Protein AF-A0AAU1YJ33-F1 (afdb_monomer)

Solvent-accessible surface area (backbone atoms only — not comparable to full-atom values): 8573 Å² total; per-residue (Å²): 141,83,87,82,85,82,84,78,86,78,88,81,82,78,84,81,81,78,77,85,79,85,78,74,93,76,97,70,91,79,89,75,90,76,98,66,93,85,66,89,74,61,64,97,39,62,77,45,76,55,86,68,20,40,27,40,35,67,38,32,29,34,33,55,26,64,65,32,25,49,19,52,74,40,28,54,17,16,38,27,38,32,42,17,35,52,10,6,23,14,8,37,20,46,63,18,49,81,60,25,26,54,16,34,39,15,3,30,18,13,33,29,35,37,38,26,43,80,26,3,21,17,7,32,17,5,29,16,6,33,27,44,93,93,72,51,63,26,7,50,34,9,48,34,5,46,38,14,45,53,46,61,48,66,48,86,54,59,15,52,56,25,52,61,25,51,62,20,55,90

Foldseek 3Di:
DDDDDDDDDDDDDDDDDDDDDPDDDDDDFDPDDDPDPDDDDLDVFGWDDDPQWTDRRQAEIEGQAALGQEAAAQAFRHEYHHNAANGQEWAEWAEADEAQGETEEWHFREEYHHAHHLGRATYEWYEWHARDPPRDATYHWYAWYYFYAYHYHNCPDGHYTYHIYYTHGD

Secondary structure (DSSP, 8-state):
--PPPPPPPPPPPPPP--------------------TTS---TT--EEEETTEEEETTTEEEEE-TT-S---TTPPP-EEEEEEES-SPPPPPPPPPTTTPPPPPPPPP-EEEEEEES-SPPPPPPPPPPPPTTS-PPPPPPPPPPP-EEEEET-SSSPPPPPPPPPPP-

Structure (mmCIF, N/CA/C/O backbone):
data_AF-A0AAU1YJ33-F1
#
_entry.id   AF-A0AAU1YJ33-F1
#
loop_
_atom_site.group_PDB
_atom_site.id
_atom_site.type_symbol
_atom_site.label_atom_id
_atom_site.label_alt_id
_atom_site.label_comp_id
_atom_site.label_asym_id
_atom_site.label_entity_id
_atom_site.label_seq_id
_atom_site.pdbx_PDB_ins_code
_atom_site.Cartn_x
_atom_site.Cartn_y
_atom_site.Cartn_z
_atom_site.occupancy
_atom_site.B_iso_or_equiv
_atom_site.auth_seq_id
_atom_site.auth_comp_id
_atom_site.auth_asym_id
_atom_site.auth_atom_id
_atom_site.pdbx_PDB_model_num
ATOM 1 N N . MET A 1 1 ? -66.742 -34.294 8.383 1.00 49.22 1 MET A N 1
ATOM 2 C CA . MET A 1 1 ? -66.087 -33.873 9.639 1.00 49.22 1 MET A CA 1
ATOM 3 C C . MET A 1 1 ? -64.591 -33.868 9.379 1.00 49.22 1 MET A C 1
ATOM 5 O O . MET A 1 1 ? -64.005 -34.933 9.275 1.00 49.22 1 MET A O 1
ATOM 9 N N . THR A 1 2 ? -64.004 -32.698 9.146 1.00 46.84 2 THR A N 1
ATOM 10 C CA . THR A 1 2 ? -62.575 -32.539 8.834 1.00 46.84 2 THR A CA 1
ATOM 11 C C . THR A 1 2 ? -61.973 -31.599 9.865 1.00 46.84 2 THR A C 1
ATOM 13 O O . THR A 1 2 ? -62.282 -30.410 9.881 1.00 46.84 2 THR A O 1
ATOM 16 N N . SER A 1 3 ? -61.179 -32.170 10.765 1.00 50.19 3 SER A N 1
ATOM 17 C CA . SER A 1 3 ? -60.501 -31.473 11.855 1.00 50.19 3 SER A CA 1
ATOM 18 C C . SER A 1 3 ? -59.276 -30.738 11.316 1.00 50.19 3 SER A C 1
ATOM 20 O O . SER A 1 3 ? -58.428 -31.350 10.670 1.00 50.19 3 SER A O 1
ATOM 22 N N . VAL A 1 4 ? -59.172 -29.437 11.586 1.00 53.50 4 VAL A N 1
ATOM 23 C CA . VAL A 1 4 ? -58.010 -28.614 11.225 1.00 53.50 4 VAL A CA 1
ATOM 24 C C . VAL A 1 4 ? -57.175 -28.403 12.487 1.00 53.50 4 VAL A C 1
ATOM 26 O O . VAL A 1 4 ? -57.664 -27.846 13.467 1.00 53.50 4 VAL A O 1
ATOM 29 N N . ALA A 1 5 ? -55.933 -28.888 12.482 1.00 55.69 5 ALA A N 1
ATOM 30 C CA . ALA A 1 5 ? -54.981 -28.697 13.571 1.00 55.69 5 ALA A CA 1
ATOM 31 C C . ALA A 1 5 ? -54.339 -27.304 13.461 1.00 55.69 5 ALA A C 1
ATOM 33 O O . ALA A 1 5 ? -53.725 -26.985 12.444 1.00 55.69 5 ALA A O 1
ATOM 34 N N . MET A 1 6 ? -54.477 -26.473 14.496 1.00 61.25 6 MET A N 1
ATOM 35 C CA . MET A 1 6 ? -53.784 -25.186 14.576 1.00 61.25 6 MET A CA 1
ATOM 36 C C . MET A 1 6 ? -52.390 -25.376 15.182 1.00 61.25 6 MET A C 1
ATOM 38 O O . MET A 1 6 ? -52.256 -25.871 16.300 1.00 61.25 6 MET A O 1
ATOM 42 N N . ALA A 1 7 ? -51.356 -24.991 14.432 1.00 59.75 7 ALA A N 1
ATOM 43 C CA . ALA A 1 7 ? -49.977 -24.949 14.905 1.00 59.75 7 ALA A CA 1
ATOM 44 C C . ALA A 1 7 ? -49.768 -23.738 15.829 1.00 59.75 7 ALA A C 1
ATOM 46 O O . ALA A 1 7 ? -50.142 -22.615 15.489 1.00 59.75 7 ALA A O 1
ATOM 47 N N . ALA A 1 8 ? -49.173 -23.974 16.999 1.00 67.19 8 ALA A N 1
ATOM 48 C CA . ALA A 1 8 ? -48.854 -22.940 17.978 1.00 67.19 8 ALA A CA 1
ATOM 49 C C . ALA A 1 8 ? -47.612 -22.120 17.557 1.00 67.19 8 ALA A C 1
ATOM 51 O O . ALA A 1 8 ? -46.660 -22.699 17.026 1.00 67.19 8 ALA A O 1
ATOM 52 N N . PRO A 1 9 ? -47.573 -20.798 17.808 1.00 58.78 9 PRO A N 1
ATOM 53 C CA . PRO A 1 9 ? -46.390 -19.980 17.552 1.00 58.78 9 PRO A CA 1
ATOM 54 C C . PRO A 1 9 ? -45.273 -20.256 18.574 1.00 58.78 9 PRO A C 1
ATOM 56 O O . PRO A 1 9 ? -45.518 -20.367 19.775 1.00 58.78 9 PRO A O 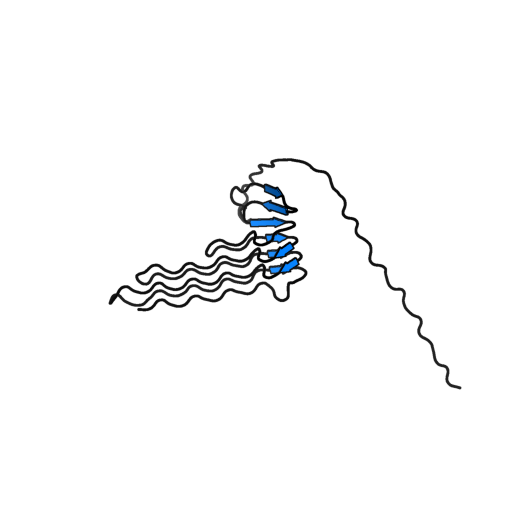1
ATOM 59 N N . ALA A 1 10 ? -44.033 -20.348 18.087 1.00 60.78 10 ALA A N 1
ATOM 60 C CA . ALA A 1 10 ? -42.828 -20.476 18.905 1.00 60.78 10 ALA A CA 1
ATOM 61 C C . ALA A 1 10 ? -42.449 -19.134 19.575 1.00 60.78 10 ALA A C 1
ATOM 63 O O . ALA A 1 10 ? -42.658 -18.077 18.973 1.00 60.78 10 ALA A O 1
ATOM 64 N N . PRO A 1 11 ? -41.866 -19.139 20.791 1.00 56.31 11 PRO A N 1
ATOM 65 C CA . PRO A 1 11 ? -41.413 -17.921 21.456 1.00 56.31 11 PRO A CA 1
ATOM 66 C C . PRO A 1 11 ? -40.169 -17.336 20.770 1.00 56.31 11 PRO A C 1
ATOM 68 O O . PRO A 1 11 ? -39.188 -18.036 20.524 1.00 56.31 11 PRO A O 1
ATOM 71 N N . ALA A 1 12 ? -40.208 -16.033 20.486 1.00 56.22 12 ALA A N 1
ATOM 72 C CA . ALA A 1 12 ? -39.076 -15.271 19.974 1.00 56.22 12 ALA A CA 1
ATOM 73 C C . ALA A 1 12 ? -38.131 -14.872 21.122 1.00 56.22 12 ALA A C 1
ATOM 75 O O . ALA A 1 12 ? -38.542 -14.232 22.090 1.00 56.22 12 ALA A O 1
ATOM 76 N N . SER A 1 13 ? -36.857 -15.240 21.003 1.00 54.22 13 SER A N 1
ATOM 77 C CA . SER A 1 13 ? -35.781 -14.841 21.912 1.00 54.22 13 SER A CA 1
ATOM 78 C C . SER A 1 13 ? -35.510 -13.337 21.791 1.00 54.22 13 SER A C 1
ATOM 80 O O . SER A 1 13 ? -35.214 -12.842 20.704 1.00 54.22 13 SER A O 1
ATOM 82 N N . ALA A 1 14 ? -35.594 -12.606 22.903 1.00 56.62 14 ALA A N 1
ATOM 83 C CA . ALA A 1 14 ? -35.286 -11.179 22.958 1.00 56.62 14 ALA A CA 1
ATOM 84 C C . ALA A 1 14 ? -33.785 -10.906 22.702 1.00 56.62 14 ALA A C 1
ATOM 86 O O . ALA A 1 14 ? -32.940 -11.648 23.212 1.00 56.62 14 ALA A O 1
ATOM 87 N N . PRO A 1 15 ? -33.417 -9.837 21.971 1.00 46.81 15 PRO A N 1
ATOM 88 C CA . PRO A 1 15 ? -32.028 -9.404 21.882 1.00 46.81 15 PRO A CA 1
ATOM 89 C C . PRO A 1 15 ? -31.576 -8.796 23.218 1.00 46.81 15 PRO A C 1
ATOM 91 O O . PRO A 1 15 ? -32.162 -7.837 23.718 1.00 46.81 15 PRO A O 1
ATOM 94 N N . GLY A 1 16 ? -30.516 -9.364 23.796 1.00 42.00 16 GLY A N 1
ATOM 95 C CA . GLY A 1 16 ? -29.848 -8.818 24.974 1.00 42.00 16 GLY A CA 1
ATOM 96 C C . GLY A 1 16 ? -29.191 -7.474 24.659 1.00 42.00 16 GLY A C 1
ATOM 97 O O . GLY A 1 16 ? -28.323 -7.383 23.793 1.00 42.00 16 GLY A O 1
ATOM 98 N N . LEU A 1 17 ? -29.601 -6.430 25.377 1.00 43.22 17 LEU A N 1
ATOM 99 C CA . LEU A 1 17 ? -28.933 -5.132 25.406 1.00 43.22 17 LEU A CA 1
ATOM 100 C C . LEU A 1 17 ? -27.565 -5.288 26.085 1.00 43.22 17 LEU A C 1
ATOM 102 O O . LEU A 1 17 ? -27.479 -5.412 27.305 1.00 43.22 17 LEU A O 1
ATOM 106 N N . ALA A 1 18 ? -26.489 -5.279 25.299 1.00 47.16 18 ALA A N 1
ATOM 107 C CA . ALA A 1 18 ? -25.140 -5.129 25.828 1.00 47.16 18 ALA A CA 1
ATOM 108 C C . ALA A 1 18 ? -24.912 -3.657 26.211 1.00 47.16 18 ALA A C 1
ATOM 110 O O . ALA A 1 18 ? -24.829 -2.779 25.353 1.00 47.16 18 ALA A O 1
ATOM 111 N N . VAL A 1 19 ? -24.832 -3.390 27.514 1.00 50.78 19 VAL A N 1
ATOM 112 C CA . VAL A 1 19 ? -24.426 -2.097 28.079 1.00 50.78 19 VAL A CA 1
ATOM 113 C C . VAL A 1 19 ? -22.909 -1.946 27.893 1.00 50.78 19 VAL A C 1
ATOM 115 O O . VAL A 1 19 ? -22.175 -2.835 28.332 1.00 50.78 19 VAL A O 1
ATOM 118 N N . PRO A 1 20 ? -22.386 -0.866 27.283 1.00 45.72 20 PRO A N 1
ATOM 119 C CA . PRO A 1 20 ? -20.950 -0.633 27.287 1.00 45.72 20 PRO A CA 1
ATOM 120 C C . PRO A 1 20 ? -20.499 -0.255 28.703 1.00 45.72 20 PRO A C 1
ATOM 122 O O . PRO A 1 20 ? -20.933 0.748 29.268 1.00 45.72 20 PRO A O 1
ATOM 125 N N . ALA A 1 21 ? -19.621 -1.074 29.280 1.00 45.59 21 ALA A N 1
ATOM 126 C CA . ALA A 1 21 ? -18.945 -0.770 30.530 1.00 45.59 21 ALA A CA 1
ATOM 127 C C . ALA A 1 21 ? -17.938 0.368 30.306 1.00 45.59 21 ALA A C 1
ATOM 129 O O . ALA A 1 21 ? -16.935 0.209 29.610 1.00 45.59 21 ALA A O 1
ATOM 130 N N . SER A 1 22 ? -18.207 1.520 30.914 1.00 52.22 22 SER A N 1
ATOM 131 C CA . SER A 1 22 ? -17.283 2.648 31.015 1.00 52.22 22 SER A CA 1
ATOM 132 C C . SER A 1 22 ? -16.115 2.278 31.936 1.00 52.22 22 SER A C 1
ATOM 134 O O . SER A 1 22 ? -16.144 2.551 33.135 1.00 52.22 22 SER A O 1
ATOM 136 N N . ALA A 1 23 ? -15.083 1.629 31.398 1.00 43.72 23 ALA A N 1
ATOM 137 C CA . ALA A 1 23 ? -13.854 1.355 32.131 1.00 43.72 23 ALA A CA 1
ATOM 138 C C . ALA A 1 23 ? -12.892 2.554 32.031 1.00 43.72 23 ALA A C 1
ATOM 140 O O . ALA A 1 23 ? -12.255 2.781 31.008 1.00 43.72 23 ALA A O 1
ATOM 141 N N . VAL A 1 24 ? -12.883 3.339 33.111 1.00 39.50 24 VAL A N 1
ATOM 142 C CA . VAL A 1 24 ? -11.738 3.987 33.781 1.00 39.50 24 VAL A CA 1
ATOM 143 C C . VAL A 1 24 ? -10.528 4.375 32.913 1.00 39.50 24 VAL A C 1
ATOM 145 O O . VAL A 1 24 ? -9.790 3.541 32.393 1.00 39.50 24 VAL A O 1
ATOM 148 N N . GLN A 1 25 ? -10.261 5.685 32.884 1.00 47.00 25 GLN A N 1
ATOM 149 C CA . GLN A 1 25 ? -9.017 6.292 32.417 1.00 47.00 25 GLN A CA 1
ATOM 150 C C . GLN A 1 25 ? -7.796 5.785 33.198 1.00 47.00 25 GLN A C 1
ATOM 152 O O . GLN A 1 25 ? -7.732 5.926 34.420 1.00 47.00 25 GLN A O 1
ATOM 157 N N . HIS A 1 26 ? -6.764 5.340 32.479 1.00 36.12 26 HIS A N 1
ATOM 158 C CA . HIS A 1 26 ? -5.385 5.376 32.961 1.00 36.12 26 HIS A CA 1
ATOM 159 C C . HIS A 1 26 ? -4.463 5.939 31.875 1.00 36.12 26 HIS A C 1
ATOM 161 O O . HIS A 1 26 ? -4.263 5.344 30.818 1.00 36.12 26 HIS A O 1
ATOM 167 N N . HIS A 1 27 ? -3.918 7.126 32.153 1.00 45.19 27 HIS A N 1
ATOM 168 C CA . HIS A 1 27 ? -2.813 7.723 31.416 1.00 45.19 27 HIS A CA 1
ATOM 169 C C . HIS A 1 27 ? -1.535 6.952 31.757 1.00 45.19 27 HIS A C 1
ATOM 171 O O . HIS A 1 27 ? -0.998 7.091 32.852 1.00 45.19 27 HIS A O 1
ATOM 177 N N . GLY A 1 28 ? -1.053 6.135 30.823 1.00 34.00 28 GLY A N 1
ATOM 178 C CA . GLY A 1 28 ? 0.232 5.453 30.935 1.00 34.00 28 GLY A CA 1
ATOM 179 C C . GLY A 1 28 ? 0.973 5.494 29.606 1.00 34.00 28 GLY A C 1
ATOM 180 O O . GLY A 1 28 ? 0.587 4.816 28.657 1.00 34.00 28 GLY A O 1
ATOM 181 N N . SER A 1 29 ? 2.039 6.290 29.530 1.00 50.44 29 SER A N 1
ATOM 182 C CA . SER A 1 29 ? 3.002 6.255 28.425 1.00 50.44 29 SER A CA 1
ATOM 183 C C . SER A 1 29 ? 3.830 4.972 28.529 1.00 50.44 29 SER A C 1
ATOM 185 O O . SER A 1 29 ? 4.877 4.945 29.170 1.00 50.44 29 SER A O 1
ATOM 187 N N . GLY A 1 30 ? 3.332 3.884 27.943 1.00 35.22 30 GLY A N 1
ATOM 188 C CA . GLY A 1 30 ? 4.036 2.605 27.882 1.00 35.22 30 GLY A CA 1
ATOM 189 C C . GLY A 1 30 ? 5.076 2.583 26.764 1.00 35.22 30 GLY A C 1
ATOM 190 O O . GLY A 1 30 ? 4.766 2.204 25.638 1.00 35.22 30 GLY A O 1
ATOM 191 N N . SER A 1 31 ? 6.316 2.964 27.074 1.00 51.22 31 SER A N 1
ATOM 192 C CA . SER A 1 31 ? 7.487 2.636 26.251 1.00 51.22 31 SER A CA 1
ATOM 193 C C . SER A 1 31 ? 7.886 1.181 26.509 1.00 51.22 31 SER A C 1
ATOM 195 O O . SER A 1 31 ? 8.613 0.897 27.456 1.00 51.22 31 SER A O 1
ATOM 197 N N . GLY A 1 32 ? 7.389 0.253 25.689 1.00 37.44 32 GLY A N 1
ATOM 198 C CA . GLY A 1 32 ? 7.761 -1.166 25.720 1.00 37.44 32 GLY A CA 1
ATOM 199 C C . GLY A 1 32 ? 8.402 -1.583 24.401 1.00 37.44 32 GLY A C 1
ATOM 200 O O . GLY A 1 32 ? 7.705 -1.782 23.409 1.00 37.44 32 GLY A O 1
ATOM 201 N N . GLY A 1 33 ? 9.733 -1.665 24.375 1.00 47.75 33 GLY A N 1
ATOM 202 C CA . GLY A 1 33 ? 10.492 -2.208 23.251 1.00 47.75 33 GLY A CA 1
ATOM 203 C C . GLY A 1 33 ? 10.610 -3.723 23.372 1.00 47.75 33 GLY A C 1
ATOM 204 O O . GLY A 1 33 ? 11.289 -4.203 24.272 1.00 47.75 33 GLY A O 1
ATOM 205 N N . ASP A 1 34 ? 9.985 -4.459 22.453 1.00 40.47 34 ASP A N 1
ATOM 206 C CA . ASP A 1 34 ? 10.123 -5.913 22.343 1.00 40.47 34 ASP A CA 1
ATOM 207 C C . ASP A 1 34 ? 10.823 -6.300 21.032 1.00 40.47 34 ASP A C 1
ATOM 209 O O . ASP A 1 34 ? 10.307 -6.131 19.924 1.00 40.47 34 ASP A O 1
ATOM 213 N N . SER A 1 35 ? 12.027 -6.854 21.174 1.00 40.78 35 SER A N 1
ATOM 214 C CA . SER A 1 35 ? 12.902 -7.348 20.107 1.00 40.78 35 SER A CA 1
ATOM 215 C C . SER A 1 35 ? 12.462 -8.728 19.602 1.00 40.78 35 SER A C 1
ATOM 217 O O . SER A 1 35 ? 13.205 -9.701 19.710 1.00 40.78 35 SER A O 1
ATOM 219 N N . ARG A 1 36 ? 11.246 -8.848 19.054 1.00 40.97 36 ARG A N 1
ATOM 220 C CA . ARG A 1 36 ? 10.776 -10.094 18.416 1.00 40.97 36 ARG A CA 1
ATOM 221 C C . ARG A 1 36 ? 10.785 -9.977 16.884 1.00 40.97 36 ARG A C 1
ATOM 223 O O . ARG A 1 36 ? 10.216 -9.024 16.345 1.00 40.97 36 ARG A O 1
ATOM 230 N N . PRO A 1 37 ? 11.400 -10.922 16.149 1.00 45.84 37 PRO A N 1
ATOM 231 C CA . PRO A 1 37 ? 11.375 -10.920 14.693 1.00 45.84 37 PRO A CA 1
ATOM 232 C C . PRO A 1 37 ? 10.053 -11.525 14.201 1.00 45.84 37 PRO A C 1
ATOM 234 O O . PRO A 1 37 ? 9.783 -12.697 14.442 1.00 45.84 37 PRO A O 1
ATOM 237 N N . GLY A 1 38 ? 9.221 -10.725 13.521 1.00 45.19 38 GLY A N 1
ATOM 238 C CA . GLY A 1 38 ? 8.087 -11.241 12.735 1.00 45.19 38 GLY A CA 1
ATOM 239 C C . GLY A 1 38 ? 6.765 -10.468 12.793 1.00 45.19 38 GLY A C 1
ATOM 240 O O . GLY A 1 38 ? 5.862 -10.788 12.030 1.00 45.19 38 GLY A O 1
ATOM 241 N N . VAL A 1 39 ? 6.621 -9.445 13.638 1.00 46.25 39 VAL A N 1
ATOM 242 C CA . VAL A 1 39 ? 5.347 -8.716 13.800 1.00 46.25 39 VAL A CA 1
ATOM 243 C C . VAL A 1 39 ? 5.461 -7.306 13.232 1.00 46.25 39 VAL A C 1
ATOM 245 O O . VAL A 1 39 ? 6.470 -6.637 13.453 1.00 46.25 39 VAL A O 1
ATOM 248 N N . ALA A 1 40 ? 4.451 -6.879 12.465 1.00 48.34 40 ALA A N 1
ATOM 249 C CA . ALA A 1 40 ? 4.360 -5.569 11.822 1.00 48.34 40 ALA A CA 1
ATOM 250 C C . ALA A 1 40 ? 4.857 -4.461 12.763 1.00 48.34 40 ALA A C 1
ATOM 252 O O . ALA A 1 40 ? 4.211 -4.134 13.757 1.00 48.34 40 ALA A O 1
ATOM 253 N N . ARG A 1 41 ? 6.047 -3.920 12.479 1.00 51.28 41 ARG A N 1
ATOM 254 C CA . ARG A 1 41 ? 6.647 -2.881 13.313 1.00 51.28 41 ARG A CA 1
ATOM 255 C C . ARG A 1 41 ? 5.778 -1.634 13.201 1.00 51.28 41 ARG A C 1
ATOM 257 O O . ARG A 1 41 ? 5.747 -0.983 12.158 1.00 51.28 41 ARG A O 1
ATOM 264 N N . PHE A 1 42 ? 5.095 -1.299 14.287 1.00 56.16 42 PHE A N 1
ATOM 265 C CA . PHE A 1 42 ? 4.563 0.034 14.526 1.00 56.16 42 PH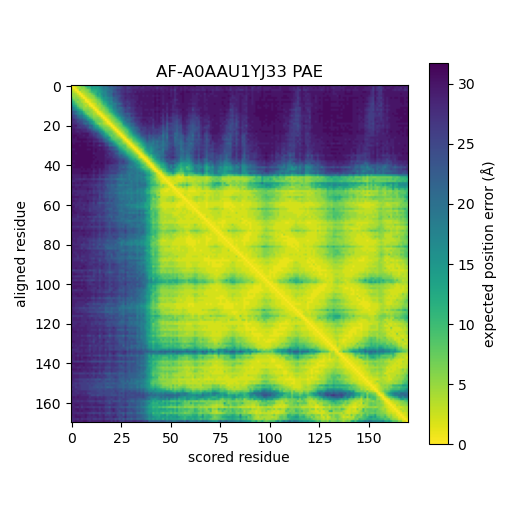E A CA 1
ATOM 266 C C . PHE A 1 42 ? 5.779 0.950 14.695 1.00 56.16 42 PHE A C 1
ATOM 268 O O . PHE A 1 42 ? 6.280 1.114 15.803 1.00 56.16 42 PHE A O 1
ATOM 275 N N . GLY A 1 43 ? 6.372 1.407 13.587 1.00 55.22 43 GLY A N 1
ATOM 276 C CA . GLY A 1 43 ? 7.623 2.171 13.621 1.00 55.22 43 GLY A CA 1
ATOM 277 C C . GLY A 1 43 ? 7.513 3.316 14.623 1.00 55.22 43 GLY A C 1
ATOM 278 O O . GLY A 1 43 ? 6.547 4.054 14.512 1.00 55.22 43 GLY A O 1
ATOM 279 N N . SER A 1 44 ? 8.426 3.377 15.607 1.00 58.56 44 SER A N 1
ATOM 280 C CA . SER A 1 44 ? 8.599 4.405 16.664 1.00 58.56 44 SER A CA 1
ATOM 281 C C . SER A 1 44 ? 7.409 5.356 16.895 1.00 58.56 44 SER A C 1
ATOM 283 O O . SER A 1 44 ? 7.561 6.578 16.882 1.00 58.56 44 SER A O 1
ATOM 285 N N . GLY A 1 45 ? 6.207 4.801 17.033 1.00 58.84 45 GLY A N 1
ATOM 286 C CA . GLY A 1 45 ? 4.970 5.544 16.846 1.00 58.84 45 GLY A CA 1
ATOM 287 C C . GLY A 1 45 ? 4.324 5.806 18.187 1.00 58.84 45 GLY A C 1
ATOM 288 O O . GLY A 1 45 ? 4.063 4.870 18.937 1.00 58.84 45 GLY A O 1
ATOM 289 N N . SER A 1 46 ? 4.052 7.070 18.494 1.00 78.06 46 SER A N 1
ATOM 290 C CA . SER A 1 46 ? 3.304 7.417 19.697 1.00 78.06 46 SER A CA 1
ATOM 291 C C . SER A 1 46 ? 1.859 6.922 19.607 1.00 78.06 46 SER A C 1
ATOM 293 O O . SER A 1 46 ? 1.251 6.891 18.531 1.00 78.06 46 SER A O 1
ATOM 295 N N . VAL A 1 47 ? 1.308 6.538 20.761 1.00 85.25 47 VAL A N 1
ATOM 296 C CA . VAL A 1 47 ? -0.131 6.319 20.916 1.00 85.25 47 VAL A CA 1
ATOM 297 C C . VAL A 1 47 ? -0.800 7.688 20.994 1.00 85.25 47 VAL A C 1
ATOM 299 O O . VAL A 1 47 ? -0.458 8.498 21.854 1.00 85.25 47 VAL A O 1
ATOM 302 N N . LYS A 1 48 ? -1.742 7.965 20.093 1.00 84.12 48 LYS A N 1
ATOM 303 C CA . LYS A 1 48 ? -2.528 9.205 20.086 1.00 84.12 48 LYS A CA 1
ATOM 304 C C . LYS A 1 48 ? -3.978 8.868 20.385 1.00 84.12 48 LYS A C 1
ATOM 306 O O . LYS A 1 48 ? -4.569 8.059 19.677 1.00 84.12 48 LYS A O 1
ATOM 311 N N . VAL A 1 49 ? -4.549 9.497 21.405 1.00 87.62 49 VAL A N 1
ATOM 312 C CA . VAL A 1 49 ? -5.964 9.351 21.766 1.00 87.62 49 VAL A CA 1
ATOM 313 C C . VAL A 1 49 ? -6.655 10.685 21.528 1.00 87.62 49 VAL A C 1
ATOM 315 O O . VAL A 1 49 ? -6.193 11.713 22.016 1.00 87.62 49 VAL A O 1
ATOM 318 N N . GLY A 1 50 ? -7.740 10.685 20.761 1.00 83.81 50 GLY A N 1
ATOM 319 C CA . GLY A 1 50 ? -8.474 11.908 20.455 1.00 83.81 50 GLY A CA 1
ATOM 320 C C . GLY A 1 50 ? -9.577 11.701 19.427 1.00 83.81 50 GLY A C 1
ATOM 321 O O . GLY A 1 50 ? -9.543 10.757 18.638 1.00 83.81 50 GLY A O 1
ATOM 322 N N . ASN A 1 51 ? -10.570 12.593 19.450 1.00 82.88 51 ASN A N 1
ATOM 323 C CA . ASN A 1 51 ? -11.706 12.599 18.522 1.00 82.88 51 ASN A CA 1
ATOM 324 C C . ASN A 1 51 ? -12.450 11.246 18.424 1.00 82.88 51 ASN A C 1
ATOM 326 O O . ASN A 1 51 ? -12.823 10.801 17.341 1.00 82.88 51 ASN A O 1
ATOM 330 N N . GLY A 1 52 ? -12.599 10.549 19.559 1.00 88.31 52 GLY A N 1
ATOM 331 C CA . GLY A 1 52 ? -13.225 9.222 19.614 1.00 88.31 52 GLY A CA 1
ATOM 332 C C . GLY A 1 52 ? -12.385 8.103 18.991 1.00 88.31 52 GLY A C 1
ATOM 333 O O . GLY A 1 52 ? -12.941 7.086 18.585 1.00 88.31 52 GLY A O 1
ATOM 334 N N . SER A 1 53 ? -11.066 8.289 18.877 1.00 88.88 53 SER A N 1
ATOM 335 C CA . SER A 1 53 ? -10.156 7.308 18.290 1.00 88.88 53 SER A CA 1
ATOM 336 C C . SER A 1 53 ? -8.863 7.121 19.085 1.00 88.88 53 SER A C 1
ATOM 338 O O . SER A 1 53 ? -8.428 8.010 19.821 1.00 88.88 53 SER A O 1
ATOM 340 N N . VAL A 1 54 ? -8.242 5.956 18.908 1.00 91.19 54 VAL A N 1
ATOM 341 C CA . VAL A 1 54 ? -6.905 5.603 19.394 1.00 91.19 54 VAL A CA 1
ATOM 342 C C . VAL A 1 54 ? -6.060 5.212 18.192 1.00 91.19 54 VAL A C 1
ATOM 344 O O . VAL A 1 54 ? -6.433 4.309 17.448 1.00 91.19 54 VAL A O 1
ATOM 347 N N . ARG A 1 55 ? -4.916 5.866 17.994 1.00 89.12 55 ARG A N 1
ATOM 348 C CA . ARG A 1 55 ? -3.980 5.578 16.900 1.00 89.12 55 ARG A CA 1
ATOM 349 C C . ARG A 1 55 ? -2.649 5.101 17.459 1.00 89.12 55 ARG A C 1
ATOM 351 O O . ARG A 1 55 ? -2.135 5.708 18.392 1.00 89.12 55 ARG A O 1
ATOM 358 N N . VAL A 1 56 ? -2.088 4.048 16.872 1.00 88.81 56 VAL A N 1
ATOM 359 C CA . VAL A 1 56 ? -0.744 3.542 17.186 1.00 88.81 56 VAL A CA 1
ATOM 360 C C . VAL A 1 56 ? 0.129 3.740 15.954 1.00 88.81 56 VAL A C 1
ATOM 362 O O . VAL A 1 56 ? 0.015 3.007 14.963 1.00 88.81 56 VAL A O 1
ATOM 365 N N . GLY A 1 57 ? 0.958 4.785 16.005 1.00 86.06 57 GLY A N 1
ATOM 366 C CA . GLY A 1 57 ? 1.692 5.268 14.838 1.00 86.06 57 GLY A CA 1
ATOM 367 C C . GLY A 1 57 ? 0.767 5.504 13.638 1.00 86.06 57 GLY A C 1
ATOM 368 O O . GLY A 1 57 ? -0.377 5.941 13.786 1.00 86.06 57 GLY A O 1
ATOM 369 N N . ASP A 1 58 ? 1.253 5.147 12.451 1.00 84.38 58 ASP A N 1
ATOM 370 C CA . ASP A 1 58 ? 0.502 5.282 11.196 1.00 84.38 58 ASP A CA 1
ATOM 371 C C . ASP A 1 58 ? -0.176 3.982 10.756 1.00 84.38 58 ASP A C 1
ATOM 373 O O . ASP A 1 58 ? -0.734 3.909 9.662 1.00 84.38 58 ASP A O 1
ATOM 377 N N . LYS A 1 59 ? -0.110 2.929 11.579 1.00 88.75 59 LYS A N 1
ATOM 378 C CA . LYS A 1 59 ? -0.510 1.578 11.171 1.00 88.75 59 LYS A CA 1
ATOM 379 C C . LYS A 1 59 ? -1.760 1.062 11.840 1.00 88.75 59 LYS A C 1
ATOM 381 O O . LYS A 1 59 ? -2.372 0.181 11.257 1.00 88.75 59 LYS A O 1
ATOM 386 N N . VAL A 1 60 ? -2.167 1.575 12.997 1.00 92.38 60 VAL A N 1
ATOM 387 C CA . VAL A 1 60 ? -3.411 1.115 13.628 1.00 92.38 60 VAL A CA 1
ATOM 388 C C . VAL A 1 60 ? -4.254 2.276 14.107 1.00 92.38 60 VAL A C 1
ATOM 390 O O . VAL A 1 60 ? -3.732 3.248 14.649 1.00 92.38 60 VAL A O 1
ATOM 393 N N . CYS A 1 61 ? -5.558 2.171 13.878 1.00 92.94 61 CYS A N 1
ATOM 394 C CA . CYS A 1 61 ? -6.563 3.071 14.405 1.00 92.94 61 CYS A CA 1
ATOM 395 C C . CYS A 1 61 ? -7.754 2.267 14.935 1.00 92.94 61 CYS A C 1
ATOM 397 O O . CYS A 1 61 ? -8.233 1.356 14.264 1.00 92.94 61 CYS A O 1
ATOM 399 N N . ALA A 1 62 ? -8.239 2.622 16.121 1.00 94.19 62 ALA A N 1
ATOM 400 C CA . ALA A 1 62 ? -9.481 2.120 16.689 1.00 94.19 62 ALA A CA 1
ATOM 401 C C . ALA A 1 62 ? -10.438 3.281 17.007 1.00 94.19 62 ALA A C 1
ATOM 403 O O . ALA A 1 62 ? -9.978 4.334 17.437 1.00 94.19 62 ALA A O 1
ATOM 404 N N . GLY A 1 63 ? -11.748 3.106 16.829 1.00 93.31 63 GLY A N 1
ATOM 405 C CA . GLY A 1 63 ? -12.772 4.135 17.028 1.00 93.31 63 GLY A CA 1
ATOM 406 C C . GLY A 1 63 ? -13.135 4.866 15.734 1.00 93.31 63 GLY A C 1
ATOM 407 O O . GLY A 1 63 ? -13.445 4.226 14.731 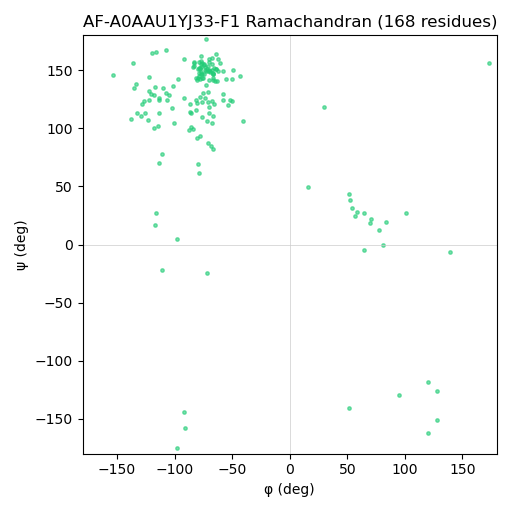1.00 93.31 63 GLY A O 1
ATOM 408 N N . ASN A 1 64 ? -13.134 6.202 15.744 1.00 92.88 64 ASN A N 1
ATOM 409 C CA . ASN A 1 64 ? -13.394 7.002 14.543 1.00 92.88 64 ASN A CA 1
ATOM 410 C C . ASN A 1 64 ? -12.129 7.189 13.695 1.00 92.88 64 ASN A C 1
ATOM 412 O O . ASN A 1 64 ? -11.292 8.046 13.967 1.00 92.88 64 ASN A O 1
ATOM 416 N N . CYS A 1 65 ? -12.006 6.388 12.647 1.00 91.19 65 CYS A N 1
ATOM 417 C CA . CYS A 1 65 ? -10.771 6.216 11.903 1.00 91.19 65 CYS A CA 1
ATOM 418 C C . CYS A 1 65 ? -10.863 6.678 10.454 1.00 91.19 65 CYS A C 1
ATOM 420 O O . CYS A 1 65 ? -10.110 6.163 9.636 1.00 91.19 65 CYS A O 1
ATOM 422 N N . ASN A 1 66 ? -11.734 7.627 10.119 1.00 90.88 66 ASN A N 1
ATOM 423 C CA . ASN A 1 66 ? -11.955 8.092 8.746 1.00 90.88 66 ASN A CA 1
ATOM 424 C C . ASN A 1 66 ? -10.675 8.630 8.061 1.00 90.88 66 ASN A C 1
ATOM 426 O O . ASN A 1 66 ? -10.022 9.533 8.583 1.00 90.88 66 ASN A O 1
ATOM 430 N N . GLY A 1 67 ? -10.318 8.082 6.896 1.00 89.00 67 GLY A N 1
ATOM 431 C CA . GLY A 1 67 ? -9.164 8.504 6.092 1.00 89.00 67 GLY A CA 1
ATOM 432 C C . GLY A 1 67 ? -7.793 8.177 6.696 1.00 89.00 67 GLY A C 1
ATOM 433 O O . GLY A 1 67 ? -6.790 8.790 6.328 1.00 89.00 67 GLY A O 1
ATOM 434 N N . THR A 1 68 ? -7.723 7.249 7.652 1.00 90.94 68 THR A N 1
ATOM 435 C CA . THR A 1 68 ? -6.502 6.967 8.418 1.00 90.94 68 THR A CA 1
ATOM 436 C C . THR A 1 68 ? -5.838 5.646 8.037 1.00 90.94 68 THR A C 1
ATOM 438 O O . THR A 1 68 ? -6.407 4.803 7.348 1.00 90.94 68 THR A O 1
ATOM 441 N N . VAL A 1 69 ? -4.600 5.469 8.516 1.00 91.81 69 VAL A N 1
ATOM 442 C CA . VAL A 1 69 ? -3.797 4.238 8.389 1.00 91.81 69 VAL A CA 1
ATOM 443 C C . VAL A 1 69 ? -3.643 3.737 6.951 1.00 91.81 69 VAL A C 1
ATOM 445 O O . VAL A 1 69 ? -3.527 2.542 6.701 1.00 91.81 69 VAL A O 1
ATOM 448 N N . ASN A 1 70 ? -3.635 4.658 5.992 1.00 92.12 70 ASN A N 1
ATOM 449 C CA . ASN A 1 70 ? -3.390 4.350 4.591 1.00 92.12 70 ASN A CA 1
ATOM 450 C C . ASN A 1 70 ? -1.890 4.119 4.346 1.00 92.12 70 ASN A C 1
ATOM 452 O O . ASN A 1 70 ? -1.024 4.679 5.022 1.00 92.12 70 ASN A O 1
ATOM 456 N N . GLY A 1 71 ? -1.584 3.256 3.386 1.00 89.12 71 GLY A N 1
ATOM 457 C CA . GLY A 1 71 ? -0.238 2.992 2.921 1.00 89.12 71 GLY A CA 1
ATOM 458 C C . GLY A 1 71 ? 0.351 4.215 2.227 1.00 89.12 71 GLY A C 1
ATOM 459 O O . GLY A 1 71 ? 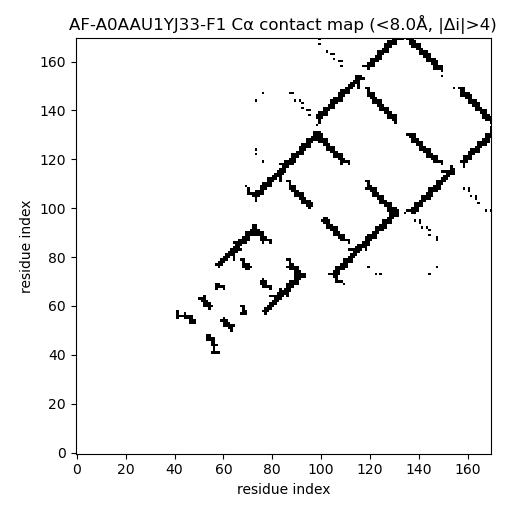-0.333 4.939 1.508 1.00 89.12 71 GLY A O 1
ATOM 460 N N . THR A 1 72 ? 1.646 4.424 2.433 1.00 92.75 72 THR A N 1
ATOM 461 C CA . THR A 1 72 ? 2.467 5.309 1.599 1.00 92.75 72 THR A CA 1
ATOM 462 C C . THR A 1 72 ? 2.717 4.657 0.242 1.00 92.75 72 THR A C 1
ATOM 464 O O . THR A 1 72 ? 2.312 3.518 0.031 1.00 92.75 72 THR A O 1
ATOM 467 N N . ASN A 1 73 ? 3.397 5.339 -0.679 1.00 91.00 73 ASN A N 1
ATOM 468 C CA . ASN A 1 73 ? 3.610 4.815 -2.028 1.00 91.00 73 ASN A CA 1
ATOM 469 C C . ASN A 1 73 ? 4.193 3.386 -2.033 1.00 91.00 73 ASN A C 1
ATOM 471 O O . ASN A 1 73 ? 5.207 3.127 -1.385 1.00 91.00 73 ASN A O 1
ATOM 475 N N . GLY A 1 74 ? 3.503 2.456 -2.701 1.00 85.62 74 GLY A N 1
ATOM 476 C CA . GLY A 1 74 ? 3.783 1.010 -2.713 1.00 85.62 74 GLY A CA 1
ATOM 477 C C . GLY A 1 74 ? 3.634 0.286 -1.362 1.00 85.62 74 GLY A C 1
ATOM 478 O O . GLY A 1 74 ? 3.749 -0.936 -1.275 1.00 85.62 74 GLY A O 1
ATOM 479 N N . GLY A 1 75 ? 3.361 1.022 -0.288 1.00 90.69 75 GLY A N 1
ATOM 480 C CA . GLY A 1 75 ? 3.224 0.542 1.076 1.00 90.69 75 GLY A CA 1
ATOM 481 C C . GLY A 1 75 ? 1.831 0.002 1.383 1.00 90.69 75 GLY A C 1
ATOM 482 O O . GLY A 1 75 ? 0.823 0.415 0.814 1.00 90.69 75 GLY A O 1
ATOM 483 N N . SER A 1 76 ? 1.766 -0.927 2.335 1.00 93.44 76 SER A N 1
ATOM 484 C CA . SER A 1 76 ? 0.494 -1.521 2.753 1.00 93.44 76 SER A CA 1
ATOM 485 C C . SER A 1 76 ? -0.293 -0.607 3.694 1.00 93.44 76 SER A C 1
ATOM 487 O O . SER A 1 76 ? 0.298 0.080 4.546 1.00 93.44 76 SER A O 1
ATOM 489 N N . GLY A 1 77 ? -1.617 -0.656 3.556 1.00 92.62 77 GLY A N 1
ATOM 490 C CA . GLY A 1 77 ? -2.562 -0.123 4.527 1.00 92.62 77 GLY A CA 1
ATOM 491 C C . GLY A 1 77 ? -2.425 -0.809 5.887 1.00 92.62 77 GLY A C 1
ATOM 492 O O . GLY A 1 77 ? -1.897 -1.915 6.006 1.00 92.62 77 GLY A O 1
ATOM 493 N N . GLY A 1 78 ? -2.851 -0.112 6.931 1.00 93.94 78 GLY A N 1
ATOM 494 C CA . GLY A 1 78 ? -2.812 -0.562 8.315 1.00 93.94 78 GLY A CA 1
ATOM 495 C C . GLY A 1 78 ? -4.085 -1.282 8.759 1.00 93.94 78 GLY A C 1
ATOM 496 O O . GLY A 1 78 ? -4.845 -1.793 7.945 1.00 93.94 78 GLY A O 1
ATOM 497 N N . VAL A 1 79 ? -4.330 -1.326 10.065 1.00 94.81 79 VAL A N 1
ATOM 498 C CA . VAL A 1 79 ? -5.533 -1.913 10.661 1.00 94.81 79 VAL A CA 1
ATOM 499 C C . VAL A 1 79 ? -6.434 -0.808 11.184 1.00 94.81 79 VAL A C 1
ATOM 501 O O . VAL A 1 79 ? -6.002 0.078 11.920 1.00 94.81 79 VAL A O 1
ATOM 504 N N . CYS A 1 80 ? -7.700 -0.880 10.819 1.00 93.06 80 CYS A N 1
ATOM 505 C CA . CYS A 1 80 ? -8.744 0.006 11.274 1.00 93.06 80 CYS A CA 1
ATOM 506 C C . CYS A 1 80 ? -9.830 -0.805 11.987 1.00 93.06 80 CYS A C 1
ATOM 508 O O . CYS A 1 80 ? -10.307 -1.794 11.435 1.00 93.06 80 CYS A O 1
ATOM 510 N N . ALA A 1 81 ? -10.221 -0.391 13.192 1.00 94.38 81 ALA A N 1
ATOM 511 C CA . ALA A 1 81 ? -11.275 -1.028 13.978 1.00 94.38 81 ALA A CA 1
ATOM 512 C C . ALA A 1 81 ? -12.305 0.005 14.471 1.00 94.38 81 ALA A C 1
ATOM 514 O O . ALA A 1 81 ? -11.995 0.814 15.333 1.00 94.38 81 ALA A O 1
ATOM 515 N N . GLY A 1 82 ? -13.536 -0.005 13.966 1.00 92.94 82 GLY A N 1
ATOM 516 C CA . GLY A 1 82 ? -14.591 0.952 14.308 1.00 92.94 82 GLY A CA 1
ATOM 517 C C . GLY A 1 82 ? -15.199 1.585 13.061 1.00 92.94 82 GLY A C 1
ATOM 518 O O . GLY A 1 82 ? -15.651 0.872 12.170 1.00 92.94 82 GLY A O 1
ATOM 519 N N . LEU A 1 83 ? -15.225 2.918 12.991 1.00 92.75 83 LEU A N 1
ATOM 520 C CA . LEU A 1 83 ? -15.661 3.659 11.809 1.00 92.75 83 LEU A CA 1
ATOM 521 C C . LEU A 1 83 ? -14.477 3.870 10.865 1.00 92.75 83 LEU A C 1
ATOM 523 O O . LEU A 1 83 ? -13.657 4.771 11.031 1.00 92.75 83 LEU A O 1
ATOM 527 N N . CYS A 1 84 ? -14.407 3.020 9.858 1.00 92.12 84 CYS A N 1
ATOM 528 C CA . CYS A 1 84 ? -13.316 2.907 8.914 1.00 92.12 84 CYS A CA 1
ATOM 529 C C . CYS A 1 84 ? -13.802 3.316 7.533 1.00 92.12 84 CYS A C 1
ATOM 531 O O . CYS A 1 84 ? -13.963 2.479 6.650 1.00 92.12 84 CYS A O 1
ATOM 533 N N . VAL A 1 85 ? -14.075 4.599 7.338 1.00 90.81 85 VAL A N 1
ATOM 534 C CA . VAL A 1 85 ? -14.411 5.124 6.013 1.00 90.81 85 VAL A CA 1
ATOM 535 C C . VAL A 1 85 ? -13.120 5.607 5.344 1.00 90.81 85 VAL A C 1
ATOM 537 O O . VAL A 1 85 ? -12.362 6.347 5.956 1.00 90.81 85 VAL A O 1
ATOM 540 N N . GLY A 1 86 ? -12.807 5.147 4.131 1.00 89.19 86 GLY A N 1
ATOM 541 C CA . GLY A 1 86 ? -11.621 5.580 3.377 1.00 89.19 86 GLY A CA 1
ATOM 542 C C . GLY A 1 86 ? -10.265 5.223 4.007 1.00 89.19 86 GLY A C 1
ATOM 543 O O . GLY A 1 86 ? -9.276 5.927 3.783 1.00 89.19 86 GLY A O 1
ATOM 544 N N . SER A 1 87 ? -10.203 4.152 4.794 1.00 91.69 87 SER A N 1
ATOM 545 C CA . SER A 1 87 ? -9.065 3.818 5.658 1.00 91.69 87 SER A CA 1
ATOM 546 C C . SER A 1 87 ? -8.440 2.478 5.328 1.00 91.69 87 SER A C 1
ATOM 548 O O . SER A 1 87 ? -9.036 1.637 4.656 1.00 91.69 87 SER A O 1
ATOM 550 N N . ALA A 1 88 ? -7.229 2.259 5.842 1.00 93.00 88 ALA A N 1
ATOM 551 C CA . ALA A 1 88 ? -6.471 1.033 5.613 1.00 93.00 88 ALA A CA 1
ATOM 552 C C . ALA A 1 88 ? -6.245 0.722 4.121 1.00 93.00 88 ALA A C 1
ATOM 554 O O . ALA A 1 88 ? -6.034 -0.425 3.759 1.00 93.00 88 ALA A O 1
ATOM 555 N N . ASN A 1 89 ? -6.273 1.706 3.230 1.00 93.56 89 ASN A N 1
ATOM 556 C CA . ASN A 1 89 ? -5.999 1.496 1.812 1.00 93.56 89 ASN A CA 1
ATOM 557 C C . ASN A 1 89 ? -4.491 1.334 1.576 1.00 93.56 89 ASN A C 1
ATOM 559 O O . ASN A 1 89 ? -3.688 1.943 2.275 1.00 93.56 89 ASN A O 1
ATOM 563 N N . GLY A 1 90 ? -4.087 0.522 0.606 1.00 93.38 90 GLY A N 1
ATOM 564 C CA . GLY A 1 90 ? -2.717 0.460 0.114 1.00 93.38 90 GLY A CA 1
ATOM 565 C C . GLY A 1 90 ? -2.356 1.734 -0.639 1.00 93.38 90 GLY A C 1
ATOM 566 O O . GLY A 1 90 ? -3.214 2.358 -1.260 1.00 93.38 90 GLY A O 1
ATOM 567 N N . GLY A 1 91 ? -1.090 2.138 -0.582 1.00 93.94 91 GLY A N 1
ATOM 568 C CA . GLY A 1 91 ? -0.648 3.325 -1.306 1.00 93.94 91 GLY A CA 1
ATOM 569 C C . GLY A 1 91 ? -0.326 3.025 -2.763 1.00 93.94 91 GLY A C 1
ATOM 570 O O . GLY A 1 91 ? -0.018 1.894 -3.131 1.00 93.94 91 GLY A O 1
ATOM 571 N N . ASN A 1 92 ? -0.381 4.044 -3.611 1.00 95.56 92 ASN A N 1
ATOM 572 C CA . ASN A 1 92 ? -0.131 3.875 -5.038 1.00 95.56 92 ASN A CA 1
ATOM 573 C C . ASN A 1 92 ? 1.353 3.632 -5.325 1.00 95.56 92 ASN A C 1
ATOM 575 O O . ASN A 1 92 ? 2.229 4.129 -4.624 1.00 95.56 92 ASN A O 1
ATOM 579 N N . GLY A 1 93 ? 1.642 2.881 -6.37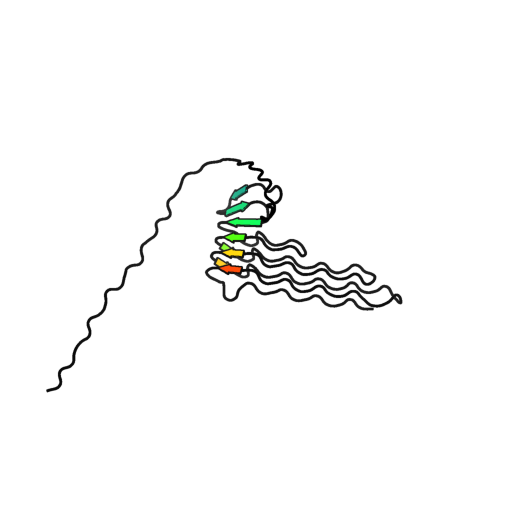4 1.00 94.44 93 GLY A N 1
ATOM 580 C CA . GLY A 1 93 ? 2.959 2.811 -6.966 1.00 94.44 93 GLY A CA 1
ATOM 581 C C . GLY A 1 93 ? 3.379 4.172 -7.514 1.00 94.44 93 GLY A C 1
ATOM 582 O O . GLY A 1 93 ? 2.571 5.065 -7.769 1.00 94.44 93 GLY A O 1
ATOM 583 N N . THR A 1 94 ? 4.678 4.327 -7.681 1.00 95.94 94 THR A N 1
ATOM 584 C CA . THR A 1 94 ? 5.327 5.513 -8.228 1.00 95.94 94 THR A CA 1
ATOM 585 C C . THR A 1 94 ? 5.608 5.316 -9.704 1.00 95.94 94 THR A C 1
ATOM 587 O O . THR A 1 94 ? 6.001 4.225 -10.121 1.00 95.94 94 THR A O 1
ATOM 590 N N . THR A 1 95 ? 5.458 6.379 -10.486 1.00 94.69 95 THR A N 1
ATOM 591 C CA . THR A 1 95 ? 5.891 6.385 -11.883 1.00 94.69 95 THR A CA 1
ATOM 592 C C . THR A 1 95 ? 7.405 6.207 -11.972 1.00 94.69 95 THR A C 1
ATOM 594 O O . THR A 1 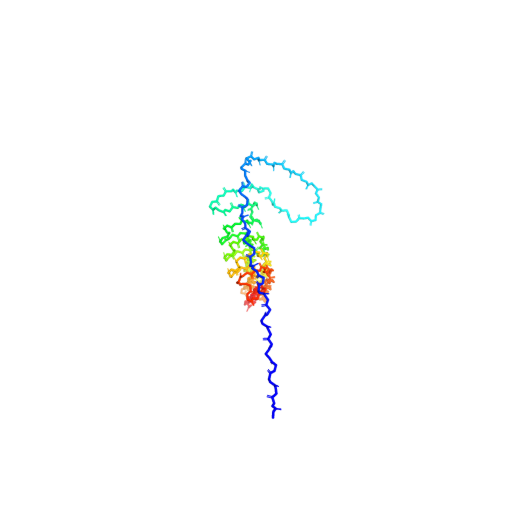95 ? 8.145 6.745 -11.145 1.00 94.69 95 THR A O 1
ATOM 597 N N . GLY A 1 96 ? 7.852 5.428 -12.951 1.00 93.62 96 GLY A N 1
ATOM 598 C CA . GLY A 1 96 ? 9.261 5.226 -13.239 1.00 93.62 96 GLY A CA 1
ATOM 599 C C . GLY A 1 96 ? 9.932 6.492 -13.768 1.00 93.62 96 GLY A C 1
ATOM 600 O O . GLY A 1 96 ? 9.299 7.343 -14.394 1.00 93.62 96 GLY A O 1
ATOM 601 N N . SER A 1 97 ? 11.227 6.627 -13.495 1.00 93.25 97 SER A N 1
ATOM 602 C CA . SER A 1 97 ? 12.007 7.784 -13.936 1.00 93.25 97 SER A CA 1
ATOM 603 C C . SER A 1 97 ? 12.139 7.845 -15.466 1.00 93.25 97 SER A C 1
ATOM 605 O O . SER A 1 97 ? 12.163 6.795 -16.115 1.00 93.25 97 SER A O 1
ATOM 607 N N . PRO A 1 98 ? 12.297 9.046 -16.052 1.00 89.88 98 PRO A N 1
ATOM 608 C CA . PRO A 1 98 ? 12.643 9.192 -17.465 1.00 89.88 98 PRO A CA 1
ATOM 609 C C . PRO A 1 98 ? 13.927 8.431 -17.818 1.00 89.88 98 PRO A C 1
ATOM 611 O O . PRO A 1 98 ? 14.881 8.434 -17.040 1.00 89.88 98 PRO A O 1
ATOM 614 N N . GLY A 1 99 ? 13.966 7.830 -19.005 1.00 88.00 99 GLY A N 1
ATOM 615 C CA . GLY A 1 99 ? 15.050 6.949 -19.457 1.00 88.00 99 GLY A CA 1
ATOM 616 C C . GLY A 1 99 ? 14.723 5.463 -19.348 1.00 88.00 99 GLY A C 1
ATOM 617 O O . GLY A 1 99 ? 15.631 4.658 -19.177 1.00 88.00 99 GLY A O 1
ATOM 618 N N . GLY A 1 100 ? 13.438 5.104 -19.413 1.00 87.56 100 GLY A N 1
ATOM 619 C CA . GLY A 1 100 ? 12.991 3.709 -19.371 1.00 87.56 100 GLY A CA 1
ATOM 620 C C . GLY A 1 100 ? 12.848 3.134 -17.957 1.00 87.56 100 GLY A C 1
ATOM 621 O O . GLY A 1 100 ? 12.844 1.919 -17.774 1.00 87.56 100 GLY A O 1
ATOM 622 N N . GLY A 1 101 ? 12.748 3.977 -16.924 1.00 93.62 101 GLY A N 1
ATOM 623 C CA . GLY A 1 101 ? 12.587 3.511 -15.547 1.00 93.62 101 GLY A CA 1
ATOM 624 C C . GLY A 1 101 ? 11.255 2.788 -15.332 1.00 93.62 101 GLY A C 1
ATOM 625 O O . GLY A 1 101 ? 10.217 3.221 -15.818 1.00 93.62 101 GLY A O 1
ATOM 626 N N . ASN A 1 102 ? 11.246 1.706 -14.555 1.00 95.25 102 ASN A N 1
ATOM 627 C CA . ASN A 1 102 ? 10.014 0.967 -14.269 1.00 95.25 102 ASN A CA 1
ATOM 628 C C . ASN A 1 102 ? 9.150 1.670 -13.215 1.00 95.25 102 ASN A C 1
ATOM 630 O O . ASN A 1 102 ? 9.662 2.196 -12.224 1.00 95.25 102 ASN A O 1
ATOM 634 N N . GLY A 1 103 ? 7.831 1.614 -13.401 1.00 94.69 103 GLY A N 1
ATOM 635 C CA . GLY A 1 103 ? 6.869 1.976 -12.368 1.00 94.69 103 GLY A CA 1
ATOM 636 C C . GLY A 1 103 ? 6.874 0.965 -11.223 1.00 94.69 103 GLY A C 1
ATOM 637 O O . GLY A 1 103 ? 7.143 -0.222 -11.420 1.00 94.69 103 GLY A O 1
ATOM 638 N N . THR A 1 104 ? 6.575 1.415 -10.006 1.00 96.56 104 THR A N 1
ATOM 639 C CA . THR A 1 104 ? 6.512 0.521 -8.840 1.00 96.56 104 THR A CA 1
ATOM 640 C C . THR A 1 104 ? 5.103 -0.019 -8.619 1.00 96.56 104 THR A C 1
ATOM 642 O O . THR A 1 104 ? 4.114 0.514 -9.120 1.00 96.56 104 THR A O 1
ATOM 645 N N . ASN A 1 105 ? 4.999 -1.126 -7.887 1.00 95.94 105 ASN A N 1
ATOM 646 C CA . ASN A 1 105 ? 3.712 -1.756 -7.612 1.00 95.94 105 ASN A CA 1
ATOM 647 C C . ASN A 1 105 ? 2.880 -0.931 -6.626 1.00 95.94 105 ASN A C 1
ATOM 649 O O . ASN A 1 105 ? 3.415 -0.286 -5.724 1.00 95.94 105 ASN A O 1
ATOM 653 N N . GLY A 1 106 ? 1.562 -1.039 -6.757 1.00 94.81 106 GLY A N 1
ATOM 654 C CA . GLY A 1 106 ? 0.624 -0.597 -5.743 1.00 94.81 106 GLY A CA 1
ATOM 655 C C . GLY A 1 106 ? 0.734 -1.434 -4.471 1.00 94.81 106 GLY A C 1
ATOM 656 O O . GLY A 1 106 ? 1.023 -2.633 -4.490 1.00 94.81 106 GLY A O 1
ATOM 657 N N . GLY A 1 107 ? 0.499 -0.783 -3.341 1.00 93.12 107 GLY A N 1
ATOM 658 C CA . GLY A 1 107 ? 0.512 -1.383 -2.021 1.00 93.12 107 GLY A CA 1
ATOM 659 C C . GLY A 1 107 ? -0.754 -2.178 -1.728 1.00 93.12 107 GLY A C 1
ATOM 660 O O . GLY A 1 107 ? -1.810 -1.962 -2.321 1.00 93.12 107 GLY A O 1
ATOM 661 N N . LYS A 1 108 ? -0.663 -3.109 -0.781 1.00 94.88 108 LYS A N 1
ATOM 662 C CA . LYS A 1 108 ? -1.811 -3.919 -0.364 1.00 94.88 108 LYS A CA 1
ATOM 663 C C . LYS A 1 108 ? -2.767 -3.108 0.505 1.00 94.88 108 LYS A C 1
ATOM 665 O O . LYS A 1 108 ? -2.321 -2.328 1.347 1.00 94.88 108 LYS A O 1
ATOM 670 N N . GLY A 1 109 ? -4.060 -3.350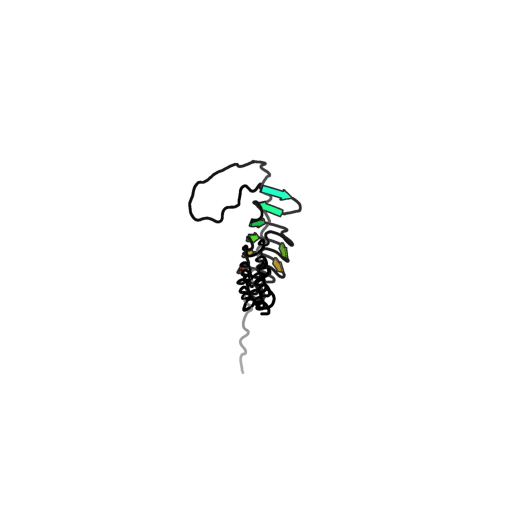 0.347 1.00 92.56 109 GLY A N 1
ATOM 671 C CA . GLY A 1 109 ? -5.047 -2.977 1.344 1.00 92.56 109 GLY A CA 1
ATOM 672 C C . GLY A 1 109 ? -4.729 -3.633 2.685 1.00 92.56 109 GLY A C 1
ATOM 673 O O . GLY A 1 109 ? -4.114 -4.697 2.762 1.00 92.56 109 GLY A O 1
ATOM 674 N N . GLY A 1 110 ? -5.107 -2.948 3.748 1.00 93.38 110 GLY A N 1
ATOM 675 C CA . GLY A 1 110 ? -4.936 -3.361 5.126 1.00 93.38 110 GLY A CA 1
ATOM 676 C C . GLY A 1 110 ? -6.147 -4.130 5.637 1.00 93.38 110 GLY A C 1
ATOM 677 O O . GLY A 1 110 ? -6.768 -4.901 4.908 1.00 93.38 110 GLY A O 1
ATOM 678 N N . VAL A 1 111 ? -6.485 -3.931 6.905 1.00 94.50 111 VAL A N 1
ATOM 679 C CA . VAL A 1 111 ? -7.601 -4.625 7.552 1.00 94.50 111 VAL A CA 1
ATOM 680 C C . VAL A 1 111 ? -8.593 -3.607 8.085 1.00 94.50 111 VAL A C 1
ATOM 682 O O . VAL A 1 111 ? -8.212 -2.656 8.760 1.00 94.50 111 VAL A O 1
ATOM 685 N N . CYS A 1 112 ? -9.866 -3.827 7.800 1.00 93.38 112 CYS A N 1
ATOM 686 C CA . CYS A 1 112 ? -10.977 -3.052 8.310 1.00 93.38 112 CYS A CA 1
ATOM 687 C C . CYS A 1 112 ? -11.898 -3.946 9.142 1.00 93.38 112 CYS A C 1
ATOM 689 O O . CYS A 1 112 ? -12.313 -5.003 8.674 1.00 93.38 112 CYS A O 1
ATOM 691 N N . VAL A 1 113 ? -12.221 -3.524 10.363 1.00 93.38 113 VAL A N 1
ATOM 692 C CA . VAL A 1 113 ? -13.150 -4.204 11.272 1.00 93.38 113 VAL A CA 1
ATOM 693 C C . VAL A 1 113 ? -14.189 -3.189 11.751 1.00 93.38 113 VAL A C 1
ATOM 695 O O . VAL A 1 113 ? -13.812 -2.197 12.357 1.00 93.38 113 VAL A O 1
ATOM 698 N N . GLY A 1 114 ? -15.484 -3.401 11.515 1.00 91.44 114 GLY A N 1
ATOM 699 C CA . GLY A 1 114 ? -16.565 -2.501 11.942 1.00 91.44 114 GLY A CA 1
ATOM 700 C C . GLY A 1 114 ? -17.394 -1.947 10.780 1.00 91.44 114 GLY A C 1
ATOM 701 O O . GLY A 1 114 ? -18.069 -2.702 10.086 1.00 91.44 114 GLY A O 1
ATOM 702 N N . VAL A 1 115 ? -17.406 -0.625 10.602 1.00 92.62 115 VAL A N 1
ATOM 703 C CA . VAL A 1 115 ? -18.090 0.069 9.501 1.00 92.62 115 VAL A CA 1
ATOM 704 C C . VAL A 1 115 ? -17.055 0.438 8.447 1.00 92.62 115 VAL A C 1
ATOM 706 O O . VAL A 1 115 ? -16.273 1.368 8.633 1.00 92.62 115 VAL A O 1
ATOM 709 N N . CYS A 1 116 ? -17.044 -0.298 7.344 1.00 88.44 116 CYS A N 1
ATOM 710 C CA . CYS A 1 116 ? -15.996 -0.265 6.336 1.00 88.44 116 CYS A CA 1
ATOM 711 C C . CYS A 1 116 ? -16.489 0.362 5.030 1.00 88.44 116 CYS A C 1
ATOM 713 O O . CYS A 1 116 ? -16.788 -0.338 4.072 1.00 88.44 116 CYS A O 1
ATOM 715 N N . GLY A 1 117 ? -16.577 1.691 4.975 1.00 87.44 117 GLY A N 1
ATOM 716 C CA . GLY A 1 117 ? -16.937 2.396 3.740 1.00 87.44 117 GLY A CA 1
ATOM 717 C C . GLY A 1 117 ? -15.706 2.661 2.874 1.00 87.44 117 GLY A C 1
ATOM 718 O O . GLY A 1 117 ? -14.850 3.437 3.282 1.00 87.44 117 GLY A O 1
ATOM 719 N N . SER A 1 118 ? -15.597 2.061 1.685 1.00 87.12 118 SER A N 1
ATOM 720 C CA . SER A 1 118 ? -14.467 2.293 0.757 1.00 87.12 118 SER A CA 1
ATOM 721 C C . SER A 1 118 ? -13.082 2.119 1.407 1.00 87.12 118 SER A C 1
ATOM 723 O O . SER A 1 118 ? -12.172 2.926 1.200 1.00 87.12 118 SER A O 1
ATOM 725 N N . SER A 1 119 ? -12.927 1.069 2.211 1.00 89.44 119 SER A N 1
ATOM 726 C CA . SER A 1 119 ? -11.722 0.802 3.001 1.00 89.44 119 SER A CA 1
ATOM 727 C C . SER A 1 119 ? -11.021 -0.478 2.588 1.00 89.44 119 SER A C 1
ATOM 729 O O . SER A 1 119 ? -11.591 -1.330 1.910 1.00 89.44 119 SER A O 1
ATOM 731 N N . ALA A 1 120 ? -9.779 -0.615 3.047 1.00 91.81 120 ALA A N 1
ATOM 732 C CA . ALA A 1 120 ? -8.948 -1.777 2.793 1.00 91.81 120 ALA A CA 1
ATOM 733 C C . ALA A 1 120 ? -8.726 -2.049 1.294 1.00 91.81 120 ALA A C 1
ATOM 735 O O . ALA A 1 120 ? -8.503 -3.185 0.916 1.00 91.81 120 ALA A O 1
ATOM 736 N N . ASN A 1 121 ? -8.760 -1.055 0.410 1.00 92.56 121 ASN A N 1
ATOM 737 C CA . ASN A 1 121 ? -8.486 -1.262 -1.016 1.00 92.56 121 ASN A CA 1
ATOM 738 C C . ASN A 1 121 ? -6.981 -1.351 -1.285 1.00 92.56 121 ASN A C 1
ATOM 740 O O . ASN A 1 121 ? -6.189 -0.746 -0.571 1.00 92.56 121 ASN A O 1
ATOM 744 N N . GLY A 1 122 ? -6.568 -2.079 -2.318 1.00 92.38 122 GLY A N 1
ATOM 745 C CA . GLY A 1 122 ? -5.208 -2.014 -2.847 1.00 92.38 122 GLY A CA 1
ATOM 746 C C . GLY A 1 122 ? -4.941 -0.681 -3.549 1.00 92.38 122 GLY A C 1
ATOM 747 O O . GLY A 1 122 ? -5.851 -0.069 -4.105 1.00 92.38 122 GLY A O 1
ATOM 748 N N . GLY A 1 123 ? -3.687 -0.235 -3.537 1.00 92.94 123 GLY A N 1
ATOM 749 C CA . GLY A 1 123 ? -3.247 0.939 -4.290 1.00 92.94 123 GLY A CA 1
ATOM 750 C C . GLY A 1 123 ? -3.039 0.617 -5.768 1.00 92.94 123 GLY A C 1
ATOM 751 O O . GLY A 1 123 ? -2.801 -0.531 -6.128 1.00 92.94 123 GLY A O 1
ATOM 752 N N . ASN A 1 124 ? -3.089 1.613 -6.644 1.00 95.62 124 ASN A N 1
ATOM 753 C CA . ASN A 1 124 ? -2.801 1.417 -8.070 1.00 95.62 124 ASN A CA 1
ATOM 754 C C . ASN A 1 124 ? -1.299 1.222 -8.307 1.00 95.62 124 ASN A C 1
ATOM 756 O O . ASN A 1 124 ? -0.499 1.725 -7.531 1.00 95.62 124 ASN A O 1
ATOM 760 N N . GLY A 1 125 ? -0.900 0.521 -9.365 1.00 94.44 125 GLY A N 1
ATOM 761 C CA . GLY A 1 125 ? 0.485 0.486 -9.835 1.00 94.44 125 GLY A CA 1
ATOM 762 C C . GLY A 1 125 ? 0.904 1.815 -10.463 1.00 94.44 125 GLY A C 1
ATOM 763 O O . GLY A 1 125 ? 0.067 2.566 -10.959 1.00 94.44 125 GLY A O 1
ATOM 764 N N . GLY A 1 126 ? 2.200 2.115 -10.427 1.00 94.75 126 GLY A N 1
ATOM 765 C CA . GLY A 1 126 ? 2.778 3.281 -11.091 1.00 94.75 126 GLY A CA 1
ATOM 766 C C . GLY A 1 126 ? 3.070 3.011 -12.565 1.00 94.75 126 GLY A C 1
ATOM 767 O O . GLY A 1 126 ? 3.303 1.869 -12.949 1.00 94.75 126 GLY A O 1
ATOM 768 N N . ASN A 1 127 ? 3.083 4.044 -13.401 1.00 95.50 127 ASN A N 1
ATOM 769 C CA . ASN A 1 127 ? 3.395 3.887 -14.825 1.00 95.50 127 ASN A CA 1
ATOM 770 C C . ASN A 1 127 ? 4.901 3.699 -15.055 1.00 95.50 127 ASN A C 1
ATOM 772 O O . ASN A 1 127 ? 5.715 4.147 -14.250 1.00 95.50 127 ASN A O 1
ATOM 776 N N . GLY A 1 128 ? 5.280 3.075 -16.164 1.00 93.25 128 GLY A N 1
ATOM 777 C CA . GLY A 1 128 ? 6.651 3.107 -16.656 1.00 93.25 128 GLY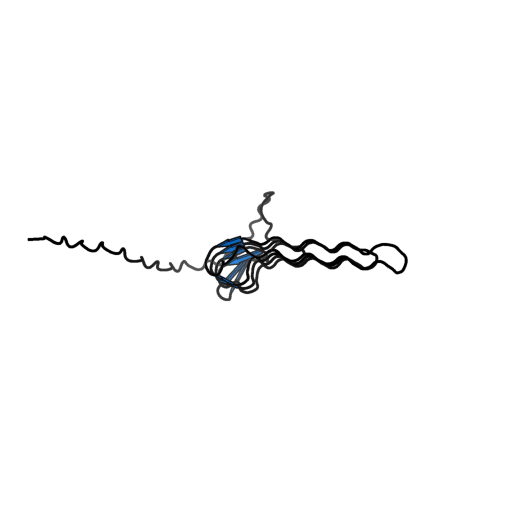 A CA 1
ATOM 778 C C . GLY A 1 128 ? 7.049 4.510 -17.114 1.00 93.25 128 GLY A C 1
ATOM 779 O O . GLY A 1 128 ? 6.215 5.286 -17.578 1.00 93.25 128 GLY A O 1
ATOM 780 N N . GLY A 1 129 ? 8.322 4.848 -16.957 1.00 92.12 129 GLY A N 1
ATOM 781 C CA . GLY A 1 129 ? 8.910 6.074 -17.476 1.00 92.12 129 GLY A CA 1
ATOM 782 C C . GLY A 1 129 ? 9.239 5.928 -18.956 1.00 92.12 129 GLY A C 1
ATOM 783 O O . GLY A 1 129 ? 9.693 4.870 -19.388 1.00 92.12 129 GLY A O 1
ATOM 784 N N . ALA A 1 130 ? 9.026 6.987 -19.733 1.00 92.44 130 ALA A N 1
ATOM 785 C CA . ALA A 1 130 ? 9.387 6.996 -21.147 1.00 92.44 130 ALA A CA 1
ATOM 786 C C . ALA A 1 130 ? 10.902 6.817 -21.340 1.00 92.44 130 ALA A C 1
ATOM 788 O O . ALA A 1 130 ? 11.693 7.238 -20.484 1.00 92.44 130 ALA A O 1
ATOM 789 N N . ALA A 1 131 ? 11.312 6.206 -22.448 1.00 90.56 131 ALA A N 1
ATOM 790 C CA . ALA A 1 131 ? 12.710 6.158 -22.857 1.00 90.56 131 ALA A CA 1
ATOM 791 C C . ALA A 1 131 ? 13.248 7.563 -23.162 1.00 90.56 131 ALA A C 1
ATOM 793 O O . ALA A 1 131 ? 12.489 8.522 -23.328 1.00 90.56 131 ALA A O 1
ATOM 794 N N . TRP A 1 132 ? 14.574 7.707 -23.227 1.00 89.69 132 TRP A N 1
ATOM 795 C CA . TRP A 1 132 ? 15.130 8.905 -23.853 1.00 89.69 132 TRP A CA 1
ATOM 796 C C . TRP A 1 132 ? 15.038 8.773 -25.375 1.00 89.69 132 TRP A C 1
ATOM 798 O O . TRP A 1 132 ? 15.070 7.656 -25.899 1.00 89.69 132 TRP A O 1
ATOM 808 N N . PRO A 1 133 ? 14.952 9.901 -26.100 1.00 89.81 133 PRO A N 1
ATOM 809 C CA . PRO A 1 133 ? 14.847 9.870 -27.550 1.00 89.81 133 PRO A CA 1
ATOM 810 C C . PRO A 1 133 ? 15.980 9.055 -28.185 1.00 89.81 133 PRO A C 1
ATOM 812 O O . PRO A 1 133 ? 17.156 9.387 -28.033 1.00 89.81 133 PRO A O 1
ATOM 815 N N . GLY A 1 134 ? 15.616 7.995 -28.908 1.00 82.50 134 GLY A N 1
ATOM 816 C CA . GLY A 1 134 ? 16.554 7.158 -29.658 1.00 82.50 134 GLY A CA 1
ATOM 817 C C . GLY A 1 134 ? 17.367 6.163 -28.825 1.00 82.50 134 GLY A C 1
ATOM 818 O O . GLY A 1 134 ? 18.330 5.610 -29.355 1.00 82.50 134 GLY A O 1
ATOM 819 N N . THR A 1 135 ? 17.023 5.922 -27.552 1.00 75.56 135 THR A N 1
ATOM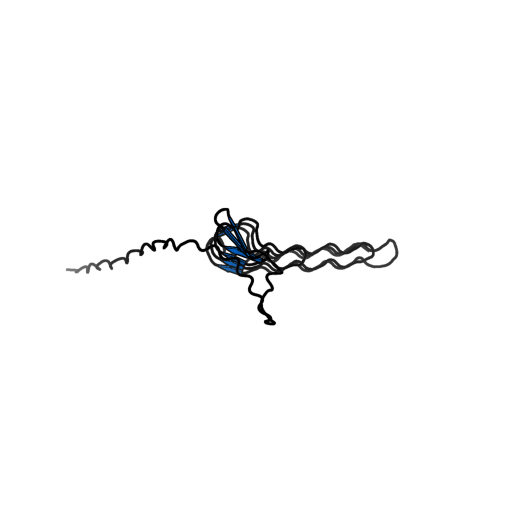 820 C CA . THR A 1 135 ? 17.840 5.072 -26.662 1.00 75.56 135 THR A CA 1
ATOM 821 C C . THR A 1 135 ? 17.158 3.796 -26.159 1.00 75.56 135 THR A C 1
ATOM 823 O O . THR A 1 135 ? 17.659 3.195 -25.211 1.00 75.56 135 THR A O 1
ATOM 826 N N . GLY A 1 136 ? 16.061 3.350 -26.777 1.00 81.88 136 GLY A N 1
ATOM 827 C CA . GLY A 1 136 ? 15.431 2.052 -26.488 1.00 81.88 136 GLY A CA 1
ATOM 828 C C . GLY A 1 136 ? 13.984 2.156 -26.010 1.00 81.88 136 GLY A C 1
ATOM 829 O O . GLY A 1 136 ? 13.342 3.177 -26.218 1.00 81.88 136 GLY A O 1
ATOM 830 N N . ASP A 1 137 ? 13.483 1.087 -25.390 1.00 86.31 137 ASP A N 1
ATOM 831 C CA . ASP A 1 137 ? 12.083 0.976 -24.965 1.00 86.31 137 ASP A CA 1
ATOM 832 C C . ASP A 1 137 ? 11.795 1.739 -23.662 1.00 86.31 137 ASP A C 1
ATOM 834 O O . ASP A 1 137 ? 12.656 1.885 -22.785 1.00 86.31 137 ASP A O 1
ATOM 838 N N . GLY A 1 138 ? 10.551 2.195 -23.505 1.00 89.25 138 GLY A N 1
ATOM 839 C CA . GLY A 1 138 ? 10.064 2.732 -22.240 1.00 89.25 138 GLY A CA 1
ATOM 840 C C . GLY A 1 138 ? 9.964 1.667 -21.142 1.00 89.25 138 GLY A C 1
ATOM 841 O O . GLY A 1 138 ? 9.927 0.460 -21.385 1.00 89.25 138 GLY A O 1
ATOM 842 N N . GLY A 1 139 ? 9.917 2.120 -19.890 1.00 90.44 139 GLY A N 1
ATOM 843 C CA . GLY A 1 139 ? 9.867 1.241 -18.727 1.00 90.44 139 GLY A CA 1
ATOM 844 C C . GLY A 1 139 ? 8.532 0.512 -18.601 1.00 90.44 139 GLY A C 1
ATOM 845 O O . GLY A 1 139 ? 7.504 0.945 -19.110 1.00 90.44 139 GLY A O 1
ATOM 846 N N . THR A 1 140 ? 8.490 -0.589 -17.863 1.00 93.94 140 THR A N 1
ATOM 847 C CA . THR A 1 140 ? 7.227 -1.297 -17.611 1.00 93.94 140 THR A CA 1
ATOM 848 C C . THR A 1 140 ? 6.402 -0.605 -16.527 1.00 93.94 140 THR A C 1
ATOM 850 O O . THR A 1 140 ? 6.960 -0.066 -15.567 1.00 93.94 140 THR A O 1
ATOM 853 N N . GLY A 1 141 ? 5.074 -0.677 -16.632 1.00 93.06 141 GLY A N 1
ATOM 854 C CA . GLY A 1 141 ? 4.170 -0.297 -15.549 1.00 93.06 141 GLY A CA 1
ATOM 855 C C . GLY A 1 141 ? 4.200 -1.286 -14.381 1.00 93.06 141 GLY A C 1
ATOM 856 O O . GLY A 1 141 ? 4.416 -2.486 -14.548 1.00 93.06 141 GLY A O 1
ATOM 857 N N . GLY A 1 142 ? 3.963 -0.775 -13.179 1.00 93.06 142 GLY A N 1
ATOM 858 C CA . GLY A 1 142 ? 3.838 -1.555 -11.958 1.00 93.06 142 GLY A CA 1
ATOM 859 C C . GLY A 1 142 ? 2.484 -2.250 -11.852 1.00 93.06 142 GLY A C 1
ATOM 860 O O . GLY A 1 142 ? 1.474 -1.809 -12.399 1.00 93.06 142 GLY A O 1
ATOM 861 N N . ARG A 1 143 ? 2.427 -3.346 -11.098 1.00 95.19 143 ARG A N 1
ATOM 862 C CA . ARG A 1 143 ? 1.171 -4.060 -10.835 1.00 95.19 143 ARG A CA 1
ATOM 863 C C . ARG A 1 143 ? 0.298 -3.284 -9.858 1.00 95.19 143 ARG A C 1
ATOM 865 O O . ARG A 1 143 ? 0.805 -2.610 -8.964 1.00 95.19 143 ARG A O 1
ATOM 872 N N . GLY A 1 144 ? -1.012 -3.449 -9.988 1.00 92.88 144 GLY A N 1
ATOM 873 C CA . GLY A 1 144 ? -1.952 -3.013 -8.966 1.00 92.88 144 GLY A CA 1
ATOM 874 C C . GLY A 1 144 ? -1.758 -3.768 -7.654 1.00 92.88 144 GLY A C 1
ATOM 875 O O . GLY A 1 144 ? -1.303 -4.914 -7.626 1.00 92.88 144 GLY A O 1
ATOM 876 N N . GLY A 1 145 ? -2.087 -3.103 -6.558 1.00 90.62 145 GLY A N 1
ATOM 877 C CA . GLY A 1 145 ? -2.049 -3.647 -5.214 1.00 90.62 145 GLY A CA 1
ATOM 878 C C . GLY A 1 145 ? -3.201 -4.607 -4.957 1.00 90.62 145 GLY A C 1
ATOM 879 O O . GLY A 1 145 ? -4.265 -4.517 -5.563 1.00 90.62 145 GLY A O 1
ATOM 880 N N . VAL A 1 146 ? -3.008 -5.535 -4.027 1.00 92.00 146 VAL A N 1
ATOM 881 C CA . VAL A 1 146 ? -4.068 -6.473 -3.643 1.00 92.00 146 VAL A CA 1
ATOM 882 C C . VAL A 1 146 ? -5.029 -5.789 -2.684 1.00 92.00 146 VAL A C 1
ATOM 884 O O . VAL A 1 146 ? -4.611 -5.011 -1.828 1.00 92.00 146 VAL A O 1
ATOM 887 N N . GLY A 1 147 ? -6.305 -6.120 -2.818 1.00 90.56 147 GLY A N 1
ATOM 888 C CA . GLY A 1 147 ? -7.320 -5.856 -1.818 1.00 90.56 147 GLY A CA 1
ATOM 889 C C . GLY A 1 147 ? -6.943 -6.291 -0.406 1.00 90.56 147 GLY A C 1
ATOM 890 O O . GLY A 1 147 ? -6.200 -7.248 -0.202 1.00 90.56 147 GLY A O 1
ATOM 891 N N . GLY A 1 148 ? -7.471 -5.585 0.572 1.00 90.88 148 GLY A N 1
ATOM 892 C CA . GLY A 1 148 ? -7.368 -5.889 1.985 1.00 90.88 148 GLY A CA 1
ATOM 893 C C . GLY A 1 148 ? -8.605 -6.607 2.510 1.00 90.88 148 GLY A C 1
ATOM 894 O O . GLY A 1 148 ? -9.524 -6.976 1.774 1.00 90.88 148 GLY A O 1
ATOM 895 N N . ILE A 1 149 ? -8.618 -6.817 3.819 1.00 92.25 149 ILE A N 1
ATOM 896 C CA . ILE A 1 149 ? -9.634 -7.623 4.490 1.00 92.25 149 ILE A CA 1
ATOM 897 C C . ILE A 1 149 ? -10.652 -6.706 5.157 1.00 92.25 149 ILE A C 1
ATOM 899 O O . ILE A 1 149 ? -10.289 -5.725 5.800 1.00 92.25 149 ILE A O 1
ATOM 903 N N . CYS A 1 150 ? -11.929 -7.042 5.012 1.00 90.69 150 CYS A N 1
ATOM 904 C CA . CYS A 1 150 ? -13.044 -6.269 5.531 1.00 90.69 150 CYS A CA 1
ATOM 905 C C . CYS A 1 150 ? -13.942 -7.179 6.376 1.00 90.69 150 CYS A C 1
ATOM 907 O O . CYS A 1 150 ? -14.424 -8.195 5.877 1.00 90.69 150 CYS A O 1
ATOM 909 N N . PHE A 1 151 ? -14.167 -6.816 7.638 1.00 90.00 151 PHE A N 1
ATOM 910 C CA . PHE A 1 151 ? -15.055 -7.513 8.565 1.00 90.00 151 PHE A CA 1
ATOM 911 C C . PHE A 1 151 ? -16.088 -6.540 9.140 1.00 90.00 151 PHE A C 1
ATOM 913 O O . PHE A 1 151 ? -15.734 -5.659 9.917 1.00 90.00 151 PHE A O 1
ATOM 920 N N . GLY A 1 152 ? -17.368 -6.715 8.810 1.00 86.81 152 GLY A N 1
ATOM 921 C CA . GLY A 1 152 ? -18.466 -5.925 9.372 1.00 86.81 152 GLY A CA 1
ATOM 922 C C . GLY A 1 152 ? -19.383 -5.312 8.313 1.00 86.81 152 GLY A C 1
ATOM 923 O O . GLY A 1 152 ? -19.588 -5.879 7.243 1.00 86.81 152 GLY A O 1
ATOM 924 N N . THR A 1 153 ? -19.979 -4.169 8.637 1.00 86.25 153 THR A N 1
ATOM 925 C CA . THR A 1 153 ? -20.955 -3.475 7.779 1.00 86.25 153 THR A CA 1
ATOM 926 C C . THR A 1 153 ? -20.256 -2.642 6.703 1.00 86.25 153 THR A C 1
ATOM 928 O O . THR A 1 153 ? -19.199 -2.069 6.955 1.00 86.25 153 THR A O 1
ATOM 931 N N . GLY A 1 154 ? -20.825 -2.578 5.495 1.00 78.94 154 GLY A N 1
ATOM 932 C CA . GLY A 1 154 ? -20.200 -1.911 4.339 1.00 78.94 154 GLY A CA 1
ATOM 933 C C . GLY A 1 154 ? -19.145 -2.756 3.609 1.00 78.94 154 GLY A C 1
ATOM 934 O O . GLY A 1 154 ? -18.612 -2.328 2.591 1.00 78.94 154 GLY A O 1
ATOM 935 N N . CYS A 1 155 ? -18.879 -3.979 4.077 1.00 75.56 155 CYS A N 1
ATOM 936 C CA . CYS A 1 155 ? -18.037 -4.955 3.388 1.00 75.56 155 CYS A CA 1
ATOM 937 C C . CYS A 1 155 ? -18.815 -5.658 2.264 1.00 75.56 155 CYS A C 1
ATOM 939 O O . CYS A 1 155 ? -19.151 -6.833 2.374 1.00 75.56 155 CYS A O 1
ATOM 941 N N . GLU A 1 156 ? -19.141 -4.939 1.192 1.00 64.19 156 GLU A N 1
ATOM 942 C CA . GLU A 1 156 ? -19.856 -5.497 0.027 1.00 64.19 156 GLU A CA 1
ATOM 943 C C . GLU A 1 156 ? -18.957 -6.431 -0.799 1.00 64.19 156 GLU A C 1
ATOM 945 O O . GLU A 1 156 ? -19.410 -7.344 -1.486 1.00 64.19 156 GLU A O 1
ATOM 950 N N . THR A 1 157 ? -17.646 -6.231 -0.713 1.00 57.16 157 THR A N 1
ATOM 951 C CA . THR A 1 157 ? -16.612 -7.140 -1.200 1.00 57.16 157 THR A CA 1
ATOM 952 C C . THR A 1 157 ? -15.382 -6.879 -0.333 1.00 57.16 157 THR A C 1
ATOM 954 O O . THR A 1 157 ? -15.158 -5.742 0.088 1.00 57.16 157 THR A O 1
ATOM 957 N N . SER A 1 158 ? -14.574 -7.897 -0.028 1.00 67.50 158 SER A N 1
ATOM 958 C CA . SER A 1 158 ? -13.198 -7.664 0.444 1.00 67.50 158 SER A CA 1
ATOM 959 C C . SER A 1 158 ? -12.548 -6.572 -0.413 1.00 67.50 158 SER A C 1
ATOM 961 O O . SER A 1 158 ? -12.868 -6.488 -1.602 1.00 67.50 158 SER A O 1
ATOM 963 N N . GLY A 1 159 ? -11.695 -5.727 0.175 1.00 74.25 159 GLY A N 1
ATOM 964 C CA . GLY A 1 159 ? -11.273 -4.484 -0.469 1.00 74.25 159 GLY A CA 1
ATOM 965 C C . GLY A 1 159 ? -10.793 -4.712 -1.901 1.00 74.25 159 GLY A C 1
ATOM 966 O O . GLY A 1 159 ? -10.211 -5.747 -2.219 1.00 74.25 159 GLY A O 1
ATOM 967 N N . ARG A 1 160 ? -11.091 -3.787 -2.808 1.00 85.00 160 ARG A N 1
ATOM 968 C CA . ARG A 1 160 ? -10.814 -3.991 -4.232 1.00 85.00 160 ARG A CA 1
ATOM 969 C C . ARG A 1 160 ? -9.307 -3.945 -4.475 1.00 85.00 160 ARG A C 1
ATOM 971 O O . ARG A 1 160 ? -8.610 -3.138 -3.867 1.00 85.00 160 ARG A O 1
ATOM 978 N N . GLY A 1 161 ? -8.792 -4.790 -5.366 1.00 84.75 161 GLY A N 1
ATOM 979 C CA . GLY A 1 161 ? -7.430 -4.619 -5.877 1.00 84.75 161 GLY A CA 1
ATOM 980 C C . GLY A 1 161 ? -7.286 -3.312 -6.664 1.00 84.75 161 GLY A C 1
ATOM 981 O O . GLY A 1 161 ? -8.253 -2.829 -7.253 1.00 84.75 161 GLY A O 1
ATOM 982 N N . GLY A 1 162 ? -6.085 -2.744 -6.676 1.00 84.31 162 GLY A N 1
ATOM 983 C CA . GLY A 1 162 ? -5.760 -1.593 -7.509 1.00 84.31 162 GLY A CA 1
ATOM 984 C C . GLY A 1 162 ? -5.546 -1.983 -8.970 1.00 84.31 162 GLY A C 1
ATOM 985 O O . GLY A 1 162 ? -5.304 -3.146 -9.299 1.00 84.31 162 GLY A O 1
ATOM 986 N N . ASN A 1 163 ? -5.603 -0.990 -9.852 1.00 91.38 163 ASN A N 1
ATOM 987 C CA . ASN A 1 163 ? -5.299 -1.172 -11.270 1.00 91.38 163 ASN A CA 1
ATOM 988 C C . ASN A 1 163 ? -3.781 -1.228 -11.493 1.00 91.38 163 ASN A C 1
ATOM 990 O O . ASN A 1 163 ? -3.021 -0.637 -10.728 1.00 91.38 163 ASN A O 1
ATOM 994 N N . GLY A 1 164 ? -3.330 -1.922 -12.539 1.00 87.50 164 GLY A N 1
ATOM 995 C CA . GLY A 1 164 ? -1.939 -1.834 -12.998 1.00 87.50 164 GLY A CA 1
ATOM 996 C C . GLY A 1 164 ? -1.626 -0.481 -13.642 1.00 87.50 164 GLY A C 1
ATOM 997 O O . GLY A 1 164 ? -2.532 0.205 -14.114 1.00 87.50 164 GLY A O 1
ATOM 998 N N . GLY A 1 165 ? -0.347 -0.112 -13.654 1.00 86.44 165 GLY A N 1
ATOM 999 C CA . GLY A 1 165 ? 0.165 1.039 -14.389 1.00 86.44 165 GLY A CA 1
ATOM 1000 C C . GLY A 1 165 ? 0.430 0.711 -15.858 1.00 86.44 165 GLY A C 1
ATOM 1001 O O . GLY A 1 165 ? 0.660 -0.444 -16.222 1.00 86.44 165 GLY A O 1
ATOM 1002 N N . ALA A 1 166 ? 0.412 1.742 -16.699 1.00 90.44 166 ALA A N 1
ATOM 1003 C CA . ALA A 1 166 ? 0.766 1.637 -18.111 1.00 90.44 166 ALA A CA 1
ATOM 1004 C C . ALA A 1 166 ? 2.286 1.492 -18.300 1.00 90.44 166 ALA A C 1
ATOM 1006 O O . ALA A 1 166 ? 3.065 1.932 -17.453 1.00 90.44 166 ALA A O 1
ATOM 1007 N N . GLY A 1 167 ? 2.711 0.893 -19.415 1.00 82.75 167 GLY A N 1
ATOM 1008 C CA . GLY A 1 167 ? 4.105 0.971 -19.864 1.00 82.75 167 GLY A CA 1
ATOM 1009 C C . GLY A 1 167 ? 4.477 2.393 -20.290 1.00 82.75 167 GLY A C 1
ATOM 1010 O O . GLY A 1 167 ? 3.606 3.186 -20.644 1.00 82.75 167 GLY A O 1
ATOM 1011 N N . GLY A 1 168 ? 5.765 2.709 -20.218 1.00 80.25 168 GLY A N 1
ATOM 1012 C CA . GLY A 1 168 ? 6.347 3.924 -20.762 1.00 80.25 168 GLY A CA 1
ATOM 1013 C C . GLY A 1 168 ? 6.513 3.809 -22.273 1.00 80.25 168 GLY A C 1
ATOM 1014 O O . GLY A 1 168 ? 6.692 2.718 -22.811 1.00 80.25 168 GLY A O 1
ATOM 1015 N N . GLU A 1 169 ? 6.459 4.950 -22.946 1.00 81.00 169 GLU A N 1
ATOM 1016 C CA . GLU A 1 169 ? 6.680 5.050 -24.389 1.00 81.00 169 GLU A CA 1
ATOM 1017 C C . GLU A 1 169 ? 8.183 4.960 -24.715 1.00 81.00 169 GLU A C 1
ATOM 1019 O O . GLU A 1 169 ? 9.013 5.396 -23.911 1.00 81.00 169 GLU A O 1
ATOM 1024 N N . GLY A 1 170 ? 8.521 4.366 -25.864 1.00 74.12 170 GLY A N 1
ATOM 1025 C CA . GLY A 1 170 ? 9.883 4.224 -26.398 1.00 74.12 170 GLY A CA 1
ATOM 1026 C C . GLY A 1 170 ? 10.046 4.965 -27.716 1.00 74.12 170 GLY A C 1
ATOM 1027 O O . GLY A 1 170 ? 9.063 4.959 -28.492 1.00 74.12 170 GLY A O 1
#

Mean predicted aligned error: 13.79 Å

Sequence (170 aa):
MTSVAMAAPAPASAPGLAVPASAVQHHGSGSGGDSRPGVARFGSGSVKVGNGSVRVGDKVCAGNCNGTVNGTNGGSGGVCAGLCVGSANGGNGTTGSPGGGNGTNGGKGGVCVGVCGSSANGGNGGNGGAAWPGTGDGGTGGRGGVGGICFGTGCETSGRGGNGGAGGEG

pLDDT: mean 78.78, std 18.95, range [34.0, 96.56]

Radius of gyration: 24.19 Å; Cα contacts (8 Å, |Δi|>4): 569; chains: 1; bounding box: 84×46×63 Å